Protein AF-A0A3Q8DLC5-F1 (afdb_monomer_lite)

Foldseek 3Di:
DDWDKDFLVNLCVLLVHDSVVLVVVCVVVVFAFPCPPVDPDPPDTGIHTVVSSVVVCVVSVNDDPPPPDPDDDDDDDDDPDDDDDDDDD

Structure (mmCIF, N/CA/C/O backbone):
data_AF-A0A3Q8DLC5-F1
#
_entry.id   AF-A0A3Q8DLC5-F1
#
loop_
_atom_site.group_PDB
_atom_site.id
_atom_site.type_symbol
_atom_site.label_atom_id
_atom_site.label_alt_id
_atom_site.label_comp_id
_atom_site.label_asym_id
_atom_site.label_entity_id
_atom_site.label_seq_id
_atom_site.pdbx_PDB_ins_code
_atom_site.Cartn_x
_atom_site.Cartn_y
_atom_site.Cartn_z
_atom_site.occupancy
_atom_site.B_iso_or_equiv
_atom_site.auth_seq_id
_atom_site.auth_comp_id
_atom_site.auth_asym_id
_atom_site.auth_atom_id
_atom_site.pdbx_PDB_model_num
ATOM 1 N N . MET A 1 1 ? 2.573 18.702 -8.945 1.00 52.19 1 MET A N 1
ATOM 2 C CA . MET A 1 1 ? 2.636 18.133 -7.580 1.00 52.19 1 MET A CA 1
ATOM 3 C C . MET A 1 1 ? 3.596 16.954 -7.624 1.00 52.19 1 MET A C 1
ATOM 5 O O . MET A 1 1 ? 3.517 16.202 -8.584 1.00 52.19 1 MET A O 1
ATOM 9 N N . LYS A 1 2 ? 4.552 16.828 -6.691 1.00 55.59 2 LYS A N 1
ATOM 10 C CA . LYS A 1 2 ? 5.450 15.659 -6.671 1.00 55.59 2 LYS A CA 1
ATOM 11 C C . LYS A 1 2 ? 4.624 14.429 -6.305 1.00 55.59 2 LYS A C 1
ATOM 13 O O . LYS A 1 2 ? 3.996 14.428 -5.249 1.00 55.59 2 LYS A O 1
ATOM 18 N N . GLU A 1 3 ? 4.619 13.417 -7.163 1.00 70.50 3 GLU A N 1
ATOM 19 C CA . GLU A 1 3 ? 4.020 12.127 -6.835 1.00 70.50 3 GLU A CA 1
ATOM 20 C C . GLU A 1 3 ? 4.791 11.534 -5.655 1.00 70.50 3 GLU A C 1
ATOM 22 O O . GLU A 1 3 ? 5.983 11.241 -5.747 1.00 70.50 3 GLU A O 1
ATOM 27 N N . LYS A 1 4 ? 4.134 11.445 -4.496 1.00 84.25 4 LYS A N 1
ATOM 28 C CA . LYS A 1 4 ? 4.710 10.761 -3.341 1.00 84.25 4 LYS A CA 1
ATOM 29 C C . LYS A 1 4 ? 4.695 9.265 -3.629 1.00 84.25 4 LYS A C 1
ATOM 31 O O . LYS A 1 4 ? 3.634 8.695 -3.888 1.00 84.25 4 LYS A O 1
ATOM 36 N N . ILE A 1 5 ? 5.872 8.657 -3.558 1.00 91.00 5 ILE A N 1
ATOM 37 C CA . ILE A 1 5 ? 6.055 7.213 -3.654 1.00 91.00 5 ILE A CA 1
ATOM 38 C C . ILE A 1 5 ? 6.109 6.644 -2.239 1.00 91.00 5 ILE A C 1
ATOM 40 O O . ILE A 1 5 ? 6.811 7.156 -1.363 1.00 91.00 5 ILE A O 1
ATOM 44 N N . TYR A 1 6 ? 5.350 5.580 -2.015 1.00 91.44 6 TYR A N 1
ATOM 45 C CA . TYR A 1 6 ? 5.240 4.910 -0.731 1.00 91.44 6 TYR A CA 1
ATOM 46 C C . TYR A 1 6 ? 5.815 3.506 -0.828 1.00 91.44 6 TYR A C 1
ATOM 48 O O . TYR A 1 6 ? 5.431 2.725 -1.689 1.00 91.44 6 TYR A O 1
ATOM 56 N N . THR A 1 7 ? 6.696 3.143 0.096 1.00 93.56 7 THR A N 1
ATOM 57 C CA . THR A 1 7 ? 7.051 1.735 0.308 1.00 93.56 7 THR A CA 1
ATOM 58 C C . THR A 1 7 ? 6.072 1.094 1.289 1.00 93.56 7 THR A C 1
ATOM 60 O O . THR A 1 7 ? 5.359 1.794 2.011 1.00 93.56 7 THR A O 1
ATOM 63 N N . ILE A 1 8 ? 6.077 -0.241 1.397 1.00 91.69 8 ILE A N 1
ATOM 64 C CA . ILE A 1 8 ? 5.278 -0.946 2.419 1.00 91.69 8 ILE A CA 1
ATOM 65 C C . ILE A 1 8 ? 5.528 -0.370 3.818 1.00 91.69 8 ILE A C 1
ATOM 67 O O . ILE A 1 8 ? 4.585 -0.242 4.590 1.00 91.69 8 ILE A O 1
ATOM 71 N N . LYS A 1 9 ? 6.778 -0.011 4.145 1.00 92.12 9 LYS A N 1
ATOM 72 C CA . LYS A 1 9 ? 7.117 0.573 5.446 1.00 92.12 9 LYS A CA 1
ATOM 73 C C . LYS A 1 9 ? 6.382 1.900 5.653 1.00 92.12 9 LYS A C 1
ATOM 75 O O . LYS A 1 9 ? 5.659 2.029 6.631 1.00 92.12 9 LYS A O 1
ATOM 80 N N . ASN A 1 10 ? 6.469 2.805 4.678 1.00 92.44 10 ASN A N 1
ATOM 81 C CA . ASN A 1 10 ? 5.786 4.099 4.737 1.00 92.44 10 ASN A CA 1
ATOM 82 C C . ASN A 1 10 ? 4.264 3.925 4.854 1.00 92.44 10 ASN A C 1
ATOM 84 O O . ASN A 1 10 ? 3.630 4.618 5.634 1.00 92.44 10 ASN A O 1
ATOM 88 N N . LEU A 1 11 ? 3.675 2.971 4.122 1.00 91.44 11 LEU A N 1
ATOM 89 C CA . LEU A 1 11 ? 2.244 2.670 4.233 1.00 91.44 11 LEU A CA 1
ATOM 90 C C . LEU A 1 11 ? 1.865 2.184 5.636 1.00 91.44 11 LEU A C 1
ATOM 92 O O . LEU A 1 11 ? 0.811 2.546 6.140 1.00 91.44 11 LEU A O 1
ATOM 96 N N . CYS A 1 12 ? 2.704 1.366 6.273 1.00 92.38 12 CYS A N 1
ATOM 97 C CA . CYS A 1 12 ? 2.449 0.899 7.636 1.00 92.38 12 CYS A CA 1
ATOM 98 C C . CYS A 1 12 ? 2.481 2.052 8.639 1.00 92.38 12 CYS A C 1
ATOM 100 O O . CYS A 1 12 ? 1.590 2.133 9.482 1.00 92.38 12 CYS A O 1
ATOM 102 N N . ASP A 1 13 ? 3.482 2.925 8.515 1.00 91.31 13 ASP A N 1
ATOM 103 C CA . ASP A 1 13 ? 3.685 4.065 9.407 1.00 91.31 13 ASP A CA 1
ATOM 104 C C . ASP A 1 13 ? 2.542 5.089 9.260 1.00 91.31 13 ASP A C 1
ATOM 106 O O . ASP A 1 13 ? 1.935 5.480 10.253 1.00 91.31 13 ASP A O 1
ATOM 110 N N . GLU A 1 14 ? 2.176 5.455 8.027 1.00 89.44 14 GLU A N 1
ATOM 111 C CA . GLU A 1 14 ? 1.114 6.437 7.743 1.00 89.44 14 GLU A CA 1
ATOM 112 C C . GLU A 1 14 ? -0.291 5.919 8.087 1.00 89.44 14 GLU A C 1
ATOM 114 O O . GLU A 1 14 ? -1.136 6.662 8.579 1.00 89.44 14 GLU A O 1
ATOM 119 N N . LEU A 1 15 ? -0.564 4.633 7.845 1.00 89.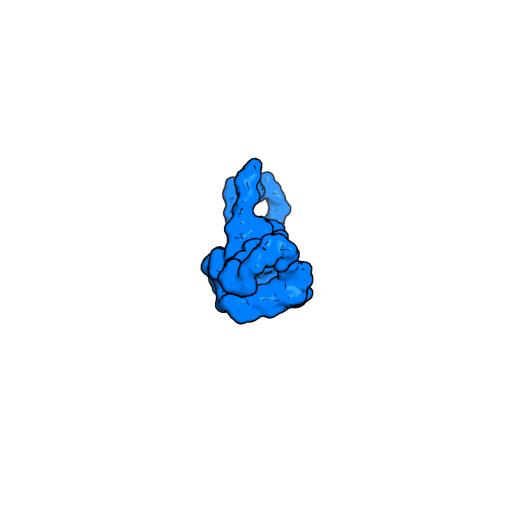38 15 LEU A N 1
ATOM 120 C CA . LEU A 1 15 ? -1.866 4.026 8.149 1.00 89.38 15 LEU A CA 1
ATOM 121 C C . LEU A 1 15 ? -1.963 3.547 9.604 1.00 89.38 15 LEU A C 1
ATOM 123 O O . LEU A 1 15 ? -3.030 3.099 10.034 1.00 89.38 15 LEU A O 1
ATOM 127 N N . ASN A 1 16 ? -0.852 3.590 10.347 1.00 89.88 16 ASN A N 1
ATOM 128 C CA . ASN A 1 16 ? -0.706 2.992 11.671 1.00 89.88 16 ASN A CA 1
ATOM 129 C C . ASN A 1 16 ? -1.227 1.538 11.710 1.00 89.88 16 ASN A C 1
ATOM 131 O O . ASN A 1 16 ? -1.976 1.133 12.602 1.00 89.88 16 ASN A O 1
ATOM 135 N N . GLN A 1 17 ? -0.887 0.754 10.681 1.00 90.38 17 GLN A N 1
ATOM 136 C CA . GLN A 1 17 ? -1.307 -0.641 10.539 1.00 90.38 17 GLN A CA 1
ATOM 137 C C . GLN A 1 17 ? -0.099 -1.579 10.465 1.00 90.38 17 GLN A C 1
ATOM 139 O O . GLN A 1 17 ? 0.931 -1.240 9.881 1.00 90.38 17 GLN A O 1
ATOM 144 N N . PRO A 1 18 ? -0.224 -2.817 10.974 1.00 93.12 18 PRO A N 1
ATOM 145 C CA . PRO A 1 18 ? 0.846 -3.793 10.870 1.00 93.12 18 PRO A CA 1
ATOM 146 C C . PRO A 1 18 ? 1.059 -4.232 9.417 1.00 93.12 18 PRO A C 1
ATOM 148 O O . PRO A 1 18 ? 0.108 -4.445 8.656 1.00 93.12 18 PRO A O 1
ATOM 151 N N . ARG A 1 19 ? 2.324 -4.488 9.067 1.00 92.56 19 ARG A N 1
ATOM 152 C CA . ARG A 1 19 ? 2.770 -4.889 7.721 1.00 92.56 19 ARG A CA 1
ATOM 153 C C . ARG A 1 19 ? 1.955 -6.007 7.086 1.00 92.56 19 ARG A C 1
ATOM 155 O O . ARG A 1 19 ? 1.634 -5.941 5.902 1.00 92.56 19 ARG A O 1
ATOM 162 N N . GLN A 1 20 ? 1.602 -7.028 7.860 1.00 92.19 20 GLN A N 1
ATOM 163 C CA . GLN A 1 20 ? 0.829 -8.160 7.354 1.00 92.19 20 GLN A CA 1
ATOM 164 C C . GLN A 1 20 ? -0.590 -7.755 6.929 1.00 92.19 20 GLN A C 1
ATOM 166 O O . GLN A 1 20 ? -1.102 -8.265 5.934 1.00 92.19 20 GLN A O 1
ATOM 171 N N . LYS A 1 21 ? -1.219 -6.821 7.650 1.00 92.12 21 LYS A N 1
ATOM 172 C CA . LYS A 1 21 ? -2.567 -6.338 7.333 1.00 92.12 21 LYS A CA 1
ATOM 173 C C . LYS A 1 21 ? -2.544 -5.466 6.081 1.00 92.12 21 LYS A C 1
ATOM 175 O O . LYS A 1 21 ? -3.388 -5.660 5.214 1.00 92.12 21 LYS A O 1
ATOM 180 N N . VAL A 1 22 ? -1.546 -4.588 5.951 1.00 92.06 22 VAL A N 1
ATOM 181 C CA . VAL A 1 22 ? -1.332 -3.781 4.738 1.00 92.06 22 VAL A CA 1
ATOM 182 C C . VAL A 1 22 ? -1.137 -4.683 3.516 1.00 92.06 22 VAL A C 1
ATOM 184 O O . VAL A 1 22 ? -1.850 -4.519 2.533 1.00 92.06 22 VAL A O 1
ATOM 187 N N . ARG A 1 23 ? -0.269 -5.705 3.595 1.00 91.62 23 ARG A N 1
ATOM 188 C CA . ARG A 1 23 ? -0.053 -6.666 2.490 1.00 91.62 23 ARG A CA 1
ATOM 189 C C . ARG A 1 23 ? -1.329 -7.397 2.075 1.00 91.62 23 ARG A C 1
ATOM 191 O O . ARG A 1 23 ? -1.682 -7.373 0.904 1.00 91.62 23 ARG A O 1
ATOM 198 N N . ARG A 1 24 ? -2.070 -7.963 3.035 1.00 93.25 24 ARG A N 1
ATOM 199 C CA . ARG A 1 24 ? -3.346 -8.645 2.752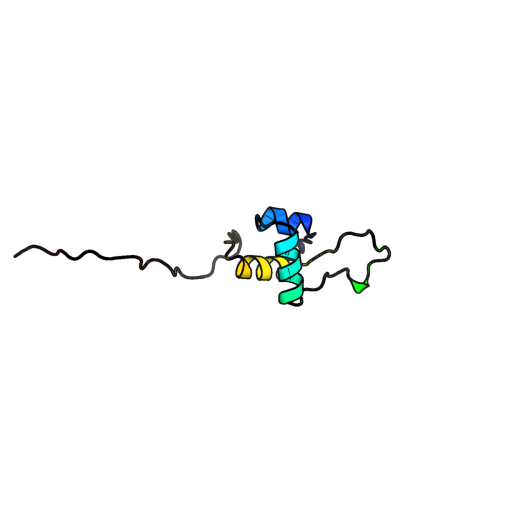 1.00 93.25 24 ARG A CA 1
ATOM 200 C C . ARG A 1 24 ? -4.365 -7.730 2.074 1.00 93.25 24 ARG A C 1
ATOM 202 O O . ARG A 1 24 ? -5.169 -8.197 1.276 1.00 93.25 24 ARG A O 1
ATOM 209 N N . ARG A 1 25 ? -4.379 -6.438 2.420 1.00 92.56 25 ARG A N 1
ATOM 210 C CA . ARG A 1 25 ? -5.290 -5.471 1.795 1.00 92.56 25 ARG A CA 1
ATOM 211 C C . ARG A 1 25 ? -4.835 -5.045 0.410 1.00 92.56 25 ARG A C 1
ATOM 213 O O . ARG A 1 25 ? -5.693 -4.936 -0.453 1.00 92.56 25 ARG A O 1
ATOM 220 N N . LEU A 1 26 ? -3.534 -4.883 0.185 1.00 92.06 26 LEU A N 1
ATOM 221 C CA . LEU A 1 26 ? -2.985 -4.661 -1.154 1.00 92.06 26 LEU A CA 1
ATOM 222 C C . LEU A 1 26 ? -3.378 -5.800 -2.103 1.00 92.06 26 LEU A C 1
ATOM 224 O O . LEU A 1 26 ? -3.921 -5.532 -3.168 1.00 92.06 26 LEU A O 1
ATOM 228 N N . GLU A 1 27 ? -3.209 -7.053 -1.669 1.00 91.00 27 GLU A N 1
ATOM 229 C CA . GLU A 1 27 ? -3.620 -8.240 -2.433 1.00 91.00 27 GLU A CA 1
ATOM 230 C C . GLU A 1 27 ? -5.136 -8.265 -2.677 1.00 91.00 27 GLU A C 1
ATOM 232 O O . GLU A 1 27 ? -5.580 -8.446 -3.806 1.00 91.00 27 GLU A O 1
ATOM 237 N N . LYS A 1 28 ? -5.948 -8.022 -1.637 1.00 93.19 28 LYS A N 1
ATOM 238 C CA . LYS A 1 28 ? -7.417 -8.032 -1.745 1.00 93.19 28 LYS A CA 1
ATOM 239 C C . LYS A 1 28 ? -7.971 -6.935 -2.663 1.00 93.19 28 LYS A C 1
ATOM 241 O O . LYS A 1 28 ? -9.010 -7.139 -3.277 1.00 93.19 28 LYS A O 1
ATOM 246 N N . LEU A 1 29 ? -7.324 -5.772 -2.700 1.00 90.62 29 LEU A N 1
ATOM 247 C CA . LEU A 1 29 ? -7.712 -4.635 -3.540 1.00 90.62 29 LEU A CA 1
ATOM 248 C C . LEU A 1 29 ? -7.035 -4.667 -4.920 1.00 90.62 29 LEU A C 1
ATOM 250 O O . LEU A 1 29 ? -7.174 -3.704 -5.675 1.00 90.62 29 LEU A O 1
ATOM 254 N N . GLU A 1 30 ? -6.279 -5.731 -5.217 1.00 91.50 30 GLU A N 1
ATOM 255 C CA . GLU A 1 30 ? -5.499 -5.903 -6.449 1.00 91.50 30 GLU A CA 1
ATOM 256 C C . GLU A 1 30 ? -4.596 -4.692 -6.751 1.00 91.50 30 GLU A C 1
ATOM 258 O O . GLU A 1 30 ? -4.402 -4.279 -7.896 1.00 91.50 30 GLU A O 1
ATOM 263 N N . ILE A 1 31 ? -4.041 -4.085 -5.697 1.00 91.38 31 ILE A N 1
ATOM 264 C CA . ILE A 1 31 ? -3.147 -2.935 -5.803 1.00 91.38 31 ILE A CA 1
ATOM 265 C C . ILE A 1 31 ? -1.734 -3.446 -6.066 1.00 91.38 31 ILE A C 1
ATOM 267 O O . ILE A 1 31 ? -1.068 -3.970 -5.172 1.00 91.38 31 ILE A O 1
ATOM 271 N N . LYS A 1 32 ? -1.276 -3.232 -7.296 1.00 91.00 32 LYS A N 1
ATOM 272 C CA . LYS A 1 32 ? 0.079 -3.553 -7.737 1.00 91.00 32 LYS A CA 1
ATOM 273 C C . LYS A 1 32 ? 1.066 -2.437 -7.423 1.00 91.00 32 LYS A C 1
ATOM 275 O O . LYS A 1 32 ? 0.690 -1.264 -7.323 1.00 91.00 32 LYS A O 1
ATOM 280 N N . ALA A 1 33 ? 2.329 -2.811 -7.259 1.00 91.75 33 ALA A N 1
ATOM 281 C CA . ALA A 1 33 ? 3.398 -1.835 -7.112 1.00 91.75 33 ALA A CA 1
ATOM 282 C C . ALA A 1 33 ? 3.737 -1.236 -8.484 1.00 91.75 33 ALA A C 1
ATOM 284 O O . ALA A 1 33 ? 3.720 -1.931 -9.494 1.00 91.75 33 ALA A O 1
ATOM 285 N N . ILE A 1 34 ? 4.083 0.049 -8.522 1.00 92.12 34 ILE A N 1
ATOM 286 C CA . ILE A 1 34 ? 4.470 0.743 -9.760 1.00 92.12 34 ILE A CA 1
ATOM 287 C C . ILE A 1 34 ? 5.729 0.105 -10.350 1.00 92.12 34 ILE A C 1
ATOM 289 O O . ILE A 1 34 ? 5.886 0.021 -11.564 1.00 92.12 34 ILE A O 1
ATOM 293 N N . ASN A 1 35 ? 6.628 -0.335 -9.471 1.00 90.19 35 ASN A N 1
ATOM 294 C CA . ASN A 1 35 ? 7.888 -0.940 -9.855 1.00 90.19 35 ASN A CA 1
ATOM 295 C C . ASN A 1 35 ? 7.836 -2.472 -9.905 1.00 90.19 35 ASN A C 1
ATOM 297 O O . ASN A 1 35 ? 8.878 -3.098 -10.036 1.00 90.19 35 ASN A O 1
ATOM 301 N N . GLU A 1 36 ? 6.661 -3.099 -9.792 1.00 86.94 36 GLU A N 1
ATOM 302 C CA . GLU A 1 36 ? 6.562 -4.565 -9.788 1.00 86.94 36 GLU A CA 1
ATOM 303 C C . GLU A 1 36 ? 7.208 -5.182 -11.035 1.00 86.94 36 GLU A C 1
ATOM 305 O O . GLU A 1 36 ? 8.035 -6.082 -10.910 1.00 86.94 36 GLU A O 1
ATOM 310 N N . ASP A 1 37 ? 6.911 -4.619 -12.209 1.00 84.75 37 ASP A N 1
ATOM 311 C CA . ASP A 1 37 ? 7.404 -5.105 -13.502 1.00 84.75 37 ASP A CA 1
ATOM 312 C C . ASP A 1 37 ? 8.763 -4.506 -13.911 1.00 84.75 37 ASP A C 1
ATOM 314 O O . ASP A 1 37 ? 9.418 -5.007 -14.823 1.00 84.75 37 ASP A O 1
ATOM 318 N N . THR A 1 38 ? 9.194 -3.414 -13.272 1.00 86.06 38 THR A N 1
ATOM 319 C CA . THR A 1 38 ? 10.437 -2.698 -13.627 1.00 86.06 38 THR A CA 1
ATOM 320 C C . THR A 1 38 ? 11.603 -3.008 -12.694 1.00 86.06 38 THR A C 1
ATOM 322 O O . THR A 1 38 ? 12.730 -2.575 -12.946 1.00 86.06 38 THR A O 1
ATOM 325 N N . ARG A 1 39 ? 11.355 -3.756 -11.617 1.00 81.19 39 ARG A N 1
ATOM 326 C CA . ARG A 1 39 ? 12.388 -4.159 -10.667 1.00 81.19 39 ARG A CA 1
ATOM 327 C C . ARG A 1 39 ? 13.397 -5.086 -11.324 1.00 81.19 39 ARG A C 1
ATOM 329 O O . ARG A 1 39 ? 13.053 -6.110 -11.906 1.00 81.19 39 ARG A O 1
ATOM 336 N N . THR A 1 40 ? 14.666 -4.723 -11.174 1.00 83.00 40 THR A N 1
ATOM 337 C CA . THR A 1 40 ? 15.788 -5.527 -11.672 1.00 83.00 40 THR A CA 1
ATOM 338 C C . THR A 1 40 ? 16.186 -6.580 -10.640 1.00 83.00 40 THR A C 1
ATOM 340 O O . THR A 1 40 ? 16.657 -7.656 -11.005 1.00 83.00 40 THR A O 1
ATOM 343 N N . TYR A 1 41 ? 15.966 -6.300 -9.348 1.00 83.69 41 TYR A N 1
ATOM 344 C CA . TYR A 1 41 ? 16.363 -7.186 -8.258 1.00 83.69 41 TYR A CA 1
ATOM 345 C C . TYR A 1 41 ? 15.196 -7.542 -7.326 1.00 83.69 41 TYR A C 1
ATOM 347 O O . TYR A 1 41 ? 14.431 -6.691 -6.864 1.00 83.69 41 TYR A O 1
ATOM 355 N N . GLU A 1 42 ? 15.119 -8.817 -6.935 1.00 81.06 42 GLU A N 1
ATOM 356 C CA . GLU A 1 42 ? 14.092 -9.341 -6.016 1.00 81.06 42 GLU A CA 1
ATOM 357 C C . GLU A 1 42 ? 14.166 -8.734 -4.596 1.00 81.06 42 GLU A C 1
ATOM 359 O O . GLU A 1 42 ? 13.181 -8.724 -3.854 1.00 81.06 42 GLU A O 1
ATOM 364 N N . ASN A 1 43 ? 15.292 -8.115 -4.241 1.00 86.25 43 ASN A N 1
ATOM 365 C CA . ASN A 1 43 ? 15.465 -7.441 -2.953 1.00 86.25 43 ASN A CA 1
ATOM 366 C C . ASN A 1 43 ? 15.046 -5.962 -2.959 1.00 86.25 43 ASN A C 1
ATOM 368 O O . ASN A 1 43 ? 14.999 -5.343 -1.896 1.00 86.25 43 ASN A O 1
ATOM 372 N N . GLU A 1 44 ? 14.747 -5.377 -4.123 1.00 86.69 44 GLU A N 1
ATOM 373 C CA . GLU A 1 44 ? 14.274 -3.993 -4.192 1.00 86.69 44 GLU A CA 1
ATOM 374 C C . GLU A 1 44 ? 12.916 -3.831 -3.482 1.00 86.69 44 GLU A C 1
ATOM 376 O O . GLU A 1 44 ? 12.041 -4.696 -3.571 1.00 86.69 44 GLU A O 1
ATOM 381 N N . PRO A 1 45 ? 12.699 -2.739 -2.734 1.00 88.44 45 PRO A N 1
ATOM 382 C CA . PRO A 1 45 ? 11.413 -2.502 -2.101 1.00 88.44 45 PRO A CA 1
ATOM 383 C C . PRO A 1 45 ? 10.334 -2.241 -3.158 1.00 88.44 45 PRO A C 1
ATOM 385 O O . PRO A 1 45 ? 10.546 -1.506 -4.118 1.00 88.44 45 PRO A O 1
ATOM 388 N N . LEU A 1 46 ? 9.145 -2.808 -2.945 1.00 91.81 46 LEU A N 1
ATOM 389 C CA . LEU A 1 46 ? 7.969 -2.473 -3.747 1.00 91.81 46 LEU A CA 1
ATOM 390 C C . LEU A 1 46 ? 7.515 -1.040 -3.453 1.00 91.81 46 LEU A C 1
ATOM 392 O O . LEU 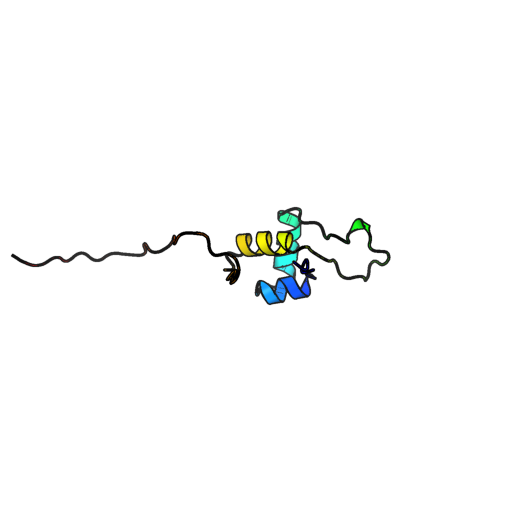A 1 46 ? 7.376 -0.649 -2.286 1.00 91.81 46 LEU A O 1
ATOM 396 N N . GLU A 1 47 ? 7.255 -0.303 -4.522 1.00 93.31 47 GLU A N 1
ATOM 397 C CA . GLU A 1 47 ? 6.870 1.101 -4.524 1.00 93.31 47 GLU A CA 1
ATOM 398 C C . GLU A 1 47 ? 5.428 1.270 -4.990 1.00 93.31 47 GLU A C 1
ATOM 400 O O . GLU A 1 47 ? 5.011 0.736 -6.012 1.00 93.31 47 GLU A O 1
ATOM 405 N N . TYR A 1 48 ? 4.657 2.046 -4.244 1.00 92.75 48 TYR A N 1
ATOM 406 C CA . TYR A 1 48 ? 3.235 2.263 -4.457 1.00 92.75 48 TYR A CA 1
ATOM 407 C C . TYR A 1 48 ? 2.966 3.749 -4.650 1.00 92.75 48 TYR A C 1
ATOM 409 O O . TYR A 1 48 ? 3.582 4.601 -4.003 1.00 92.75 48 TYR A O 1
ATOM 417 N N . ASN A 1 49 ? 2.030 4.069 -5.540 1.00 91.62 49 ASN A N 1
ATOM 418 C CA . ASN A 1 49 ? 1.653 5.454 -5.794 1.00 91.62 49 ASN A CA 1
ATOM 419 C C . ASN A 1 49 ? 0.779 6.001 -4.658 1.00 91.62 49 ASN A C 1
ATOM 421 O O . ASN A 1 49 ? 0.284 5.274 -3.794 1.00 91.62 49 ASN A O 1
ATOM 425 N N . HIS A 1 50 ? 0.540 7.308 -4.680 1.00 89.62 50 HIS A N 1
ATOM 426 C CA . HIS A 1 50 ? -0.345 7.935 -3.705 1.00 89.62 50 HIS A CA 1
ATOM 427 C C . HIS A 1 50 ? -1.784 7.385 -3.764 1.00 89.62 50 HIS A C 1
ATOM 429 O O . HIS A 1 50 ? -2.451 7.294 -2.739 1.00 89.62 50 HIS A O 1
ATOM 435 N N . GLN A 1 51 ? -2.257 6.934 -4.931 1.00 88.88 51 GLN A N 1
ATOM 436 C CA . GLN A 1 51 ? -3.591 6.340 -5.063 1.00 88.88 51 GLN A CA 1
ATOM 437 C C . GLN A 1 51 ? -3.736 5.031 -4.270 1.00 88.88 51 GLN A C 1
ATOM 439 O O . GLN A 1 51 ? -4.777 4.801 -3.656 1.00 88.88 51 GLN A O 1
ATOM 444 N N . ALA A 1 52 ? -2.701 4.188 -4.241 1.00 90.81 52 ALA A N 1
ATOM 445 C CA . ALA A 1 52 ? -2.662 2.987 -3.412 1.00 90.81 52 ALA A CA 1
ATOM 446 C C . ALA A 1 52 ? -2.811 3.326 -1.924 1.00 90.81 52 ALA A C 1
ATOM 448 O O . ALA A 1 52 ? -3.568 2.671 -1.209 1.00 90.81 52 ALA A O 1
ATOM 449 N N . PHE A 1 53 ? -2.131 4.384 -1.475 1.00 90.81 53 PHE A N 1
ATOM 450 C CA . PHE A 1 53 ? -2.261 4.888 -0.112 1.00 90.81 53 PHE A CA 1
ATOM 451 C C . PHE A 1 53 ? -3.694 5.350 0.197 1.00 90.81 53 PHE A C 1
ATOM 453 O O . PHE A 1 53 ? -4.248 4.926 1.208 1.00 90.81 53 PHE A O 1
ATOM 460 N N . LEU A 1 54 ? -4.320 6.138 -0.686 1.00 89.50 54 LEU A N 1
ATOM 461 C CA . LEU A 1 54 ? -5.700 6.611 -0.499 1.00 89.50 54 LEU A CA 1
ATOM 462 C C . LEU A 1 54 ? -6.701 5.453 -0.376 1.00 89.50 54 LEU A C 1
ATOM 464 O O . LEU A 1 54 ? -7.503 5.438 0.554 1.00 89.50 54 LEU A O 1
ATOM 468 N N . LYS A 1 55 ? -6.612 4.451 -1.261 1.00 91.00 55 LYS A N 1
ATOM 469 C CA . LYS A 1 55 ? -7.478 3.259 -1.213 1.00 91.00 55 LYS A CA 1
ATOM 470 C C . LYS A 1 55 ? -7.312 2.473 0.089 1.00 91.00 55 LYS A C 1
ATOM 472 O O . LYS A 1 55 ? -8.286 1.991 0.659 1.00 91.00 55 LYS A O 1
ATOM 477 N N . LEU A 1 56 ? -6.074 2.323 0.563 1.00 91.31 56 LEU A N 1
ATOM 478 C CA . LEU A 1 56 ? -5.811 1.639 1.828 1.00 91.31 56 LEU A CA 1
ATOM 479 C C . LEU A 1 56 ? -6.334 2.433 3.026 1.00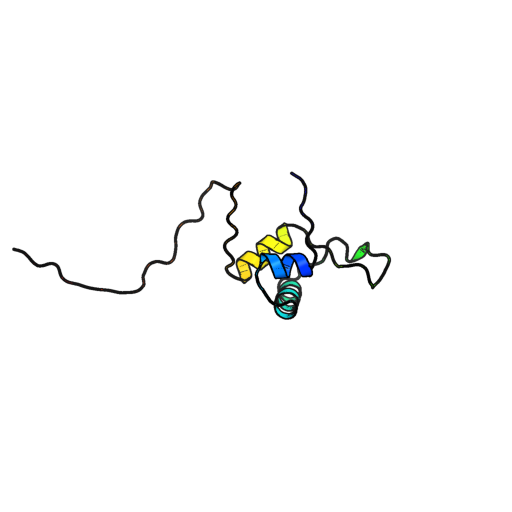 91.31 56 LEU A C 1
ATOM 481 O O . LEU A 1 56 ? -6.863 1.834 3.958 1.00 91.31 56 LEU A O 1
ATOM 485 N N . ALA A 1 57 ? -6.190 3.756 3.016 1.00 89.94 57 ALA A N 1
ATOM 486 C CA . ALA A 1 57 ? -6.706 4.601 4.081 1.00 89.94 57 ALA A CA 1
ATOM 487 C C . ALA A 1 57 ? -8.230 4.539 4.174 1.00 89.94 57 ALA A C 1
ATOM 489 O O . ALA A 1 57 ? -8.749 4.391 5.275 1.00 89.94 57 ALA A O 1
ATOM 490 N N . GLU A 1 58 ? -8.926 4.553 3.036 1.00 89.25 58 GLU A N 1
ATOM 491 C CA . GLU A 1 58 ? -10.374 4.336 2.974 1.00 89.25 58 GLU A CA 1
ATOM 492 C C . GLU A 1 58 ? -10.767 2.978 3.582 1.00 89.25 58 GLU A C 1
ATOM 494 O O . GLU A 1 58 ? -11.625 2.918 4.458 1.00 89.25 58 GLU A O 1
ATOM 499 N N . GLU A 1 59 ? -10.078 1.891 3.216 1.00 89.25 59 GLU A N 1
ATOM 500 C CA . GLU A 1 59 ? -10.352 0.547 3.755 1.00 89.25 59 GLU A CA 1
ATOM 501 C C . GLU A 1 59 ? -10.079 0.424 5.265 1.00 89.25 59 GLU A C 1
ATOM 503 O O . GLU A 1 59 ? -10.701 -0.387 5.957 1.00 89.25 59 GLU A O 1
ATOM 508 N N . PHE A 1 60 ? -9.120 1.187 5.790 1.00 86.88 60 PHE A N 1
ATOM 509 C CA . PHE A 1 60 ? -8.798 1.201 7.216 1.00 86.88 60 PHE A CA 1
ATOM 510 C C . PHE A 1 60 ? -9.563 2.269 8.009 1.00 86.88 60 PHE A C 1
ATOM 512 O O . PHE A 1 60 ? -9.328 2.370 9.213 1.00 86.88 60 PHE A O 1
ATOM 519 N N . ASP A 1 61 ? -10.459 3.028 7.367 1.00 85.69 61 ASP A N 1
ATOM 520 C CA . ASP A 1 61 ? -11.146 4.197 7.940 1.00 85.69 61 ASP A CA 1
ATOM 521 C C . ASP A 1 61 ? -10.158 5.212 8.561 1.00 85.69 61 ASP A C 1
ATOM 523 O O . ASP A 1 61 ? -10.408 5.855 9.584 1.00 85.69 61 ASP A O 1
ATOM 527 N N . VAL A 1 62 ? -8.973 5.336 7.951 1.00 84.69 62 VAL A N 1
ATOM 528 C CA . VAL A 1 62 ? -7.939 6.289 8.358 1.00 84.69 62 VAL A CA 1
ATOM 529 C C . VAL A 1 62 ? -8.275 7.641 7.748 1.00 84.69 62 VAL A C 1
ATOM 531 O O . VAL A 1 62 ? -8.245 7.827 6.531 1.00 84.69 62 VAL A O 1
ATOM 534 N N . ARG A 1 63 ? -8.568 8.616 8.611 1.00 79.19 63 ARG A N 1
ATOM 535 C CA . ARG A 1 63 ? -8.789 10.002 8.195 1.00 79.19 63 ARG A CA 1
ATOM 536 C C . ARG A 1 63 ? -7.484 10.610 7.704 1.00 79.19 63 ARG A C 1
ATOM 538 O O . ARG A 1 63 ? -6.618 10.968 8.496 1.00 79.19 63 ARG A O 1
ATOM 545 N N . ILE A 1 64 ? -7.367 10.751 6.391 1.00 78.00 64 ILE A N 1
ATOM 546 C CA . ILE A 1 64 ? -6.320 11.565 5.786 1.00 78.00 64 ILE A CA 1
ATOM 547 C C . ILE A 1 64 ? -6.810 13.007 5.832 1.00 78.00 64 ILE A C 1
ATOM 549 O O . ILE A 1 64 ? -7.671 13.405 5.045 1.00 78.00 64 ILE A O 1
ATOM 553 N N . ASP A 1 65 ? -6.263 13.793 6.756 1.00 68.00 65 ASP A N 1
ATOM 554 C CA . ASP A 1 65 ? -6.458 15.238 6.757 1.00 68.00 65 ASP A CA 1
ATOM 555 C C . ASP A 1 65 ? -5.738 15.826 5.539 1.00 68.00 65 ASP A C 1
ATOM 557 O O . ASP A 1 65 ? -4.579 16.245 5.589 1.00 68.00 65 ASP A O 1
ATOM 561 N N . ASN A 1 66 ? -6.440 15.846 4.408 1.00 59.53 66 ASN A N 1
ATOM 562 C CA . ASN A 1 66 ? -6.033 16.597 3.237 1.00 59.53 66 ASN A CA 1
ATOM 563 C C . ASN A 1 66 ? -6.079 18.088 3.590 1.00 59.53 66 ASN A C 1
ATOM 565 O O . ASN A 1 66 ? -7.058 18.779 3.313 1.00 59.53 66 ASN A O 1
ATOM 569 N N . LYS A 1 67 ? -4.990 18.623 4.153 1.00 56.28 67 LYS A N 1
ATOM 570 C CA . LYS A 1 67 ? -4.803 20.079 4.279 1.00 56.28 67 LYS A CA 1
ATOM 571 C C . LYS A 1 67 ? -4.806 20.806 2.917 1.00 56.28 67 LYS A C 1
ATOM 573 O O . LYS A 1 67 ? -4.845 22.028 2.906 1.00 56.28 67 LYS A O 1
ATOM 578 N N . GLU A 1 68 ? -4.845 20.073 1.798 1.00 51.38 68 GLU A N 1
ATOM 579 C CA . GLU A 1 68 ? -5.055 20.578 0.430 1.00 51.38 68 GLU A CA 1
ATOM 580 C C . GLU A 1 68 ? -6.285 19.975 -0.293 1.00 51.38 68 GLU A C 1
ATOM 582 O O . GLU A 1 68 ? -6.326 19.910 -1.517 1.00 51.38 68 GLU A O 1
ATOM 587 N N . CYS A 1 69 ? -7.332 19.546 0.422 1.00 43.59 69 CYS A N 1
ATOM 588 C CA . CYS A 1 69 ? -8.616 19.233 -0.222 1.00 43.59 69 CYS A CA 1
ATOM 589 C C . CYS A 1 69 ? -9.780 19.833 0.567 1.00 43.59 69 CYS A C 1
ATOM 591 O O . CYS A 1 69 ? -10.551 19.157 1.245 1.00 43.59 69 CYS A O 1
ATOM 593 N N . THR A 1 70 ? -9.911 21.152 0.471 1.00 48.28 70 THR A N 1
ATOM 594 C CA . THR A 1 70 ? -11.159 21.845 0.778 1.00 48.28 70 THR A CA 1
ATOM 595 C C . THR A 1 70 ? -12.183 21.534 -0.311 1.00 48.28 70 THR A C 1
ATOM 597 O O . THR A 1 70 ? -12.300 22.288 -1.270 1.00 48.28 70 THR A O 1
ATOM 600 N N . ALA A 1 71 ? -12.914 20.431 -0.170 1.00 47.62 71 ALA A N 1
ATOM 601 C CA . ALA A 1 71 ? -14.298 20.314 -0.628 1.00 47.62 71 ALA A CA 1
ATOM 602 C C . ALA A 1 71 ? -14.899 18.994 -0.123 1.00 47.62 71 ALA A C 1
ATOM 604 O O . ALA A 1 71 ? -14.808 17.956 -0.766 1.00 47.62 71 ALA A O 1
ATOM 605 N N . SER A 1 72 ? -15.576 19.087 1.021 1.00 49.75 72 SER A N 1
ATOM 606 C CA . SER A 1 72 ? -16.835 18.373 1.250 1.00 49.75 72 SER A CA 1
ATOM 607 C C . SER A 1 72 ? -16.797 16.838 1.230 1.00 49.75 72 SER A C 1
ATOM 609 O O . SER A 1 72 ? -17.338 16.218 0.322 1.00 49.75 72 SER A O 1
ATOM 611 N N . VAL A 1 73 ? -16.329 16.210 2.314 1.00 48.56 73 VAL A N 1
ATOM 612 C CA . VAL A 1 73 ? -16.914 14.923 2.734 1.00 48.56 73 VAL A CA 1
ATOM 613 C C . VAL A 1 73 ? -17.575 15.132 4.083 1.00 48.56 73 VAL A C 1
ATOM 615 O O . VAL A 1 73 ? -16.949 15.332 5.124 1.00 48.56 73 VAL A O 1
ATOM 618 N N . GLN A 1 74 ? -18.895 15.222 3.996 1.00 44.78 74 GLN A N 1
ATOM 619 C CA . GLN A 1 74 ? -19.804 15.493 5.084 1.00 44.78 74 GLN A CA 1
ATOM 620 C C . GLN A 1 74 ? -19.705 14.424 6.171 1.00 44.78 74 GLN A C 1
ATOM 622 O O . GLN A 1 74 ? -19.730 13.224 5.924 1.00 44.78 74 GLN A O 1
ATOM 627 N N . ARG A 1 75 ? -19.674 14.939 7.400 1.00 47.16 75 ARG A N 1
ATOM 628 C CA . ARG A 1 75 ? -20.147 14.327 8.641 1.00 47.16 75 ARG A CA 1
ATOM 629 C C . ARG A 1 75 ? -21.219 13.251 8.413 1.00 47.16 75 ARG A C 1
ATOM 631 O O . ARG A 1 75 ? -22.383 13.588 8.240 1.00 47.16 75 ARG A O 1
ATOM 638 N N . MET A 1 76 ? -20.853 11.988 8.568 1.00 49.62 76 MET A N 1
ATOM 639 C CA . MET A 1 76 ? -21.711 10.943 9.134 1.00 49.62 76 MET A CA 1
ATOM 640 C C . MET A 1 76 ? -20.746 10.082 9.954 1.00 49.62 76 MET A C 1
ATOM 642 O O . MET A 1 76 ? -19.813 9.509 9.419 1.00 49.62 76 MET A O 1
ATOM 646 N N . ASN A 1 77 ? -20.716 10.172 11.281 1.00 41.62 77 ASN A N 1
ATOM 647 C CA . ASN A 1 77 ? -21.658 9.467 12.134 1.00 41.62 77 ASN A CA 1
ATOM 648 C C . ASN A 1 77 ? -21.756 10.176 13.493 1.00 41.62 77 ASN A C 1
ATOM 650 O O . ASN A 1 77 ? -20.819 10.186 14.290 1.00 41.62 77 ASN A O 1
ATOM 654 N N . SER A 1 78 ? -22.907 10.775 13.776 1.00 42.78 78 SER A N 1
ATOM 655 C CA . SER A 1 78 ? -23.293 11.191 15.126 1.00 42.78 78 SER A CA 1
ATOM 656 C C . SER A 1 78 ? -24.772 10.895 15.281 1.00 42.78 78 SER A C 1
ATOM 658 O O . SER A 1 78 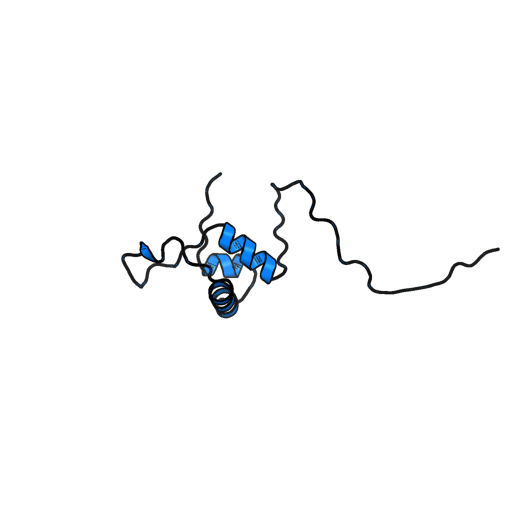? -25.625 11.757 15.104 1.00 42.78 78 SER A O 1
ATOM 660 N N . TH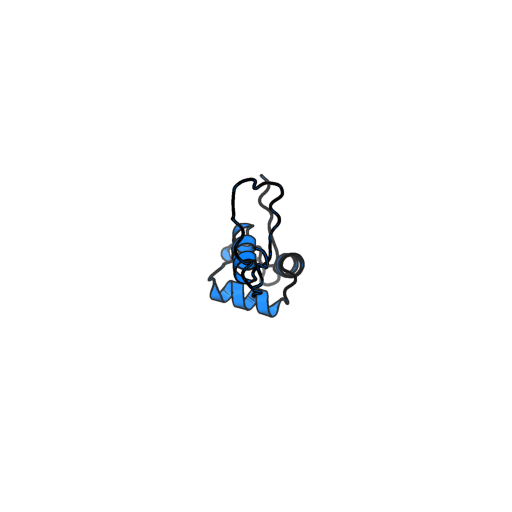R A 1 79 ? -25.095 9.635 15.542 1.00 43.78 79 THR A N 1
ATOM 661 C CA . THR A 1 79 ? -26.427 9.271 16.034 1.00 43.78 79 THR A CA 1
ATOM 662 C C . THR A 1 79 ? -26.314 8.060 16.947 1.00 43.78 79 THR A C 1
ATOM 664 O O . THR A 1 79 ? -26.920 7.016 16.741 1.00 43.78 79 THR A O 1
ATOM 667 N N . VAL A 1 80 ? -25.510 8.216 18.000 1.00 47.66 80 VAL A N 1
ATOM 668 C CA . VAL A 1 80 ? -25.612 7.379 19.195 1.00 47.66 80 VAL A CA 1
ATOM 669 C C . VAL A 1 80 ? -26.381 8.182 20.248 1.00 47.66 80 VAL A C 1
ATOM 671 O O . VAL A 1 80 ? -25.860 9.114 20.843 1.00 47.66 80 VAL A O 1
ATOM 674 N N . GLN A 1 81 ? -27.644 7.780 20.416 1.00 44.56 81 GLN A N 1
ATOM 675 C CA . GLN A 1 81 ? -28.417 7.732 21.665 1.00 44.56 81 GLN A CA 1
ATOM 676 C C . GLN A 1 81 ? -28.916 9.030 22.342 1.00 44.56 81 GLN A C 1
ATOM 678 O O . GLN A 1 81 ? -28.220 9.716 23.075 1.00 44.56 81 GLN A O 1
ATOM 683 N N . GLN A 1 82 ? -30.231 9.234 22.172 1.00 48.16 82 GLN A N 1
ATOM 684 C CA . GLN A 1 82 ? -31.263 9.408 23.212 1.00 48.16 82 GLN A CA 1
ATOM 685 C C . GLN A 1 82 ? -30.946 10.256 24.463 1.00 48.16 82 GLN A C 1
ATOM 687 O O . GLN A 1 82 ? -30.230 9.815 25.357 1.00 48.16 82 GLN A O 1
ATOM 692 N N . LYS A 1 83 ? -31.747 11.314 24.669 1.00 44.44 83 LYS A N 1
ATOM 693 C CA . LYS A 1 83 ? -32.730 11.345 25.772 1.00 44.44 83 LYS A CA 1
ATOM 694 C C . LYS A 1 83 ? -33.779 12.445 25.580 1.00 44.44 83 LYS A C 1
ATOM 696 O O . LYS A 1 83 ? -33.468 13.624 25.459 1.00 44.44 83 LYS A O 1
ATOM 701 N N . LYS A 1 84 ? -35.044 12.007 25.593 1.00 49.03 84 LYS A N 1
ATOM 702 C CA . LYS A 1 84 ? -36.225 12.800 25.952 1.00 49.03 84 LYS A CA 1
ATOM 703 C C . LYS A 1 84 ? -35.943 13.569 27.246 1.00 49.03 84 LYS A C 1
ATOM 705 O O . LYS A 1 84 ? -35.495 12.941 28.198 1.00 49.03 84 LYS A O 1
ATOM 710 N N . GLN A 1 85 ? -36.282 14.856 27.289 1.00 40.47 85 GLN A N 1
ATOM 711 C CA . GLN A 1 85 ? -37.248 15.418 28.244 1.00 40.47 85 GLN A CA 1
ATOM 712 C C . GLN A 1 85 ? -37.411 16.919 27.946 1.00 40.47 85 GLN A C 1
ATOM 714 O O . GLN A 1 85 ? -36.618 17.735 28.404 1.00 40.47 85 GLN A O 1
ATOM 719 N N . ALA A 1 86 ? -38.446 17.299 27.194 1.00 44.28 86 ALA A N 1
ATOM 720 C CA . ALA A 1 86 ? -38.952 18.666 27.259 1.00 44.28 86 ALA A CA 1
ATOM 721 C C . ALA A 1 86 ? -39.940 18.720 28.435 1.00 44.28 86 ALA A C 1
ATOM 723 O O . ALA A 1 86 ? -40.904 17.954 28.477 1.00 44.28 86 ALA A O 1
ATOM 724 N N . LYS A 1 87 ? -39.639 19.559 29.425 1.00 45.94 87 LYS A N 1
ATOM 725 C CA . LYS A 1 87 ? -40.620 20.107 30.368 1.00 45.94 87 LYS A CA 1
ATOM 726 C C . LYS A 1 87 ? -41.082 21.467 29.826 1.00 45.94 87 LYS A C 1
ATOM 728 O O . LYS A 1 87 ? -40.300 22.109 29.127 1.00 45.94 87 LYS A O 1
ATOM 733 N N . ILE A 1 88 ? -42.236 21.920 30.336 1.00 44.72 88 ILE A N 1
ATOM 734 C CA . ILE A 1 88 ? -42.804 23.288 30.302 1.00 44.72 88 ILE A CA 1
ATOM 735 C C . ILE A 1 88 ? -43.701 23.501 29.058 1.00 44.72 88 ILE A C 1
ATOM 737 O O . ILE A 1 88 ? -43.245 23.259 27.948 1.00 44.72 88 ILE A O 1
ATOM 741 N N . ASN A 1 89 ? -44.984 23.881 29.132 1.00 40.94 89 ASN A N 1
ATOM 742 C CA . ASN A 1 89 ? -45.793 24.577 30.150 1.00 40.94 89 ASN A CA 1
ATOM 743 C C . ASN A 1 89 ? -47.110 23.846 30.435 1.00 40.94 89 ASN A C 1
ATOM 745 O O . ASN A 1 89 ? -47.734 23.387 29.454 1.00 40.94 89 ASN A O 1
#

Organism: Morganella morganii (NCBI:txid582)

Sequence (89 aa):
MKEKIYTIKNLCDELNQPRQKVRRRLEKLEIKAINEDTRTYENEPLEYNHQAFLKLAEEFDVRIDNKECTASVQRMNSTVQQKKQAKIN

pLDDT: mean 76.73, std 19.47, range [40.47, 93.56]

Secondary structure (DSSP, 8-state):
-----EEHHHHHHHHT--HHHHHHHHHHTT---TTTTT-SSTTSPPEE-HHHHHHHHHHTT-----TT--S------------------

Radius of gyration: 19.68 Å; chains: 1; bounding box: 62×34×44 Å